Protein AF-A0A6I3B712-F1 (afdb_monomer)

Nearest PDB structures (foldseek):
  2bs2-assembly1_A  TM=8.534E-01  e=8.040E+00  Wolinella succinogenes

pLDDT: mean 95.36, std 3.67, range [77.31, 98.19]

Structure (mmCIF, N/CA/C/O backbone):
data_AF-A0A6I3B712-F1
#
_entry.id   AF-A0A6I3B712-F1
#
loop_
_atom_site.group_PDB
_atom_site.id
_atom_site.type_symbol
_atom_site.label_atom_id
_atom_site.label_alt_id
_atom_site.label_comp_id
_atom_site.label_asym_id
_atom_site.label_entity_id
_atom_site.label_seq_id
_atom_site.pdbx_PDB_ins_code
_atom_site.Cartn_x
_atom_site.Cartn_y
_atom_site.Cartn_z
_atom_site.occupancy
_atom_site.B_iso_or_equiv
_atom_site.auth_seq_id
_atom_site.auth_comp_id
_atom_site.auth_asym_id
_atom_site.auth_atom_id
_atom_site.pdbx_PDB_model_num
ATOM 1 N N . ILE A 1 1 ? -0.605 -7.516 -5.979 1.00 89.25 1 ILE A N 1
ATOM 2 C CA . ILE A 1 1 ? 0.701 -6.955 -6.417 1.00 89.25 1 ILE A CA 1
ATOM 3 C C . ILE A 1 1 ? 0.856 -7.093 -7.922 1.00 89.25 1 ILE A C 1
ATOM 5 O O . ILE A 1 1 ? 0.872 -8.214 -8.426 1.00 89.25 1 ILE A O 1
ATOM 9 N N . PHE A 1 2 ? 0.997 -5.970 -8.627 1.00 93.25 2 PHE A N 1
ATOM 10 C CA . PHE A 1 2 ? 1.234 -5.936 -10.069 1.00 93.25 2 PHE A CA 1
ATOM 11 C C . PHE A 1 2 ? 2.651 -5.443 -10.354 1.00 93.25 2 PHE A C 1
ATOM 13 O O . PHE A 1 2 ? 2.901 -4.248 -10.406 1.00 93.25 2 PHE A O 1
ATOM 20 N N . ARG A 1 3 ? 3.587 -6.377 -10.560 1.00 93.00 3 ARG A N 1
ATOM 21 C CA . ARG A 1 3 ? 5.022 -6.058 -10.631 1.00 93.00 3 ARG A CA 1
ATOM 22 C C . ARG A 1 3 ? 5.377 -4.989 -11.669 1.00 93.00 3 ARG A C 1
ATOM 24 O O . ARG A 1 3 ? 6.149 -4.103 -11.346 1.00 93.00 3 ARG A O 1
ATOM 31 N N . LEU A 1 4 ? 4.898 -5.106 -12.910 1.00 96.75 4 LEU A N 1
ATOM 32 C CA . LEU A 1 4 ? 5.292 -4.169 -13.973 1.00 96.75 4 LEU A CA 1
ATOM 33 C C . LEU A 1 4 ? 4.752 -2.750 -13.717 1.00 96.75 4 LEU A C 1
ATOM 35 O O . LEU A 1 4 ? 5.578 -1.850 -13.678 1.00 96.75 4 LEU A O 1
ATOM 39 N N . PRO A 1 5 ? 3.455 -2.554 -13.407 1.00 96.00 5 PRO A N 1
ATOM 40 C CA . PRO A 1 5 ? 2.949 -1.246 -12.989 1.00 96.00 5 PRO A CA 1
ATOM 41 C C . PRO A 1 5 ? 3.674 -0.654 -11.777 1.00 96.00 5 PRO A C 1
ATOM 43 O O . PRO A 1 5 ? 4.048 0.507 -11.808 1.00 96.00 5 PRO A O 1
ATOM 46 N N . THR A 1 6 ? 3.937 -1.442 -10.727 1.00 95.88 6 THR A N 1
ATOM 47 C CA . THR A 1 6 ? 4.685 -0.955 -9.554 1.00 95.88 6 THR A CA 1
ATOM 48 C C . THR A 1 6 ? 6.090 -0.481 -9.944 1.00 95.88 6 THR A C 1
ATOM 50 O O . THR A 1 6 ? 6.520 0.572 -9.501 1.00 95.88 6 THR A O 1
ATOM 53 N N . LEU A 1 7 ? 6.795 -1.208 -10.818 1.00 97.19 7 LEU A N 1
ATOM 54 C CA . LEU A 1 7 ? 8.114 -0.781 -11.302 1.00 97.19 7 LEU A CA 1
ATOM 55 C C . LEU A 1 7 ? 8.056 0.443 -12.228 1.00 97.19 7 LEU A C 1
ATOM 57 O O . LEU A 1 7 ? 9.033 1.173 -12.304 1.00 97.19 7 LEU A O 1
ATOM 61 N N . GLU A 1 8 ? 6.956 0.650 -12.951 1.00 97.38 8 GLU A N 1
ATOM 62 C CA . GLU A 1 8 ? 6.753 1.831 -13.801 1.00 97.38 8 GLU A CA 1
ATOM 63 C C . GLU A 1 8 ? 6.439 3.099 -12.991 1.00 97.38 8 GLU A C 1
ATOM 65 O O . GLU A 1 8 ? 6.642 4.199 -13.498 1.00 97.38 8 GLU A O 1
ATOM 70 N N . MET A 1 9 ? 5.948 2.955 -11.755 1.00 95.19 9 MET A N 1
ATOM 71 C CA . MET A 1 9 ? 5.579 4.066 -10.867 1.00 95.19 9 MET A CA 1
ATOM 72 C C . MET A 1 9 ? 6.688 4.486 -9.890 1.00 95.19 9 MET A C 1
ATOM 74 O O . MET A 1 9 ? 6.532 5.508 -9.230 1.00 95.19 9 MET A O 1
ATOM 78 N N . CYS A 1 10 ? 7.777 3.719 -9.781 1.00 97.88 10 CYS A N 1
ATOM 79 C CA . CYS A 1 10 ? 8.845 3.944 -8.805 1.00 97.88 10 CYS A CA 1
ATOM 80 C C . CYS A 1 10 ? 10.196 4.198 -9.489 1.00 97.88 10 CYS A C 1
ATOM 82 O O . CYS A 1 10 ? 10.581 3.477 -10.410 1.00 97.88 10 CYS A O 1
ATOM 84 N N . ASP A 1 11 ? 10.961 5.152 -8.964 1.00 97.56 11 ASP A N 1
ATOM 85 C CA . ASP A 1 11 ? 12.275 5.558 -9.475 1.00 97.56 11 ASP A CA 1
ATOM 86 C C . ASP A 1 11 ? 13.447 4.908 -8.711 1.00 97.56 11 ASP A C 1
ATOM 88 O O . ASP A 1 11 ? 14.611 5.015 -9.117 1.00 97.56 11 ASP A O 1
ATOM 92 N N . SER A 1 12 ? 13.167 4.200 -7.611 1.00 98.12 12 SER A N 1
ATOM 93 C CA . SER A 1 12 ? 14.173 3.533 -6.775 1.00 98.12 12 SER A CA 1
ATOM 94 C C . SER A 1 12 ? 13.697 2.192 -6.208 1.00 98.12 12 SER A C 1
ATOM 96 O O . SER A 1 12 ? 12.506 1.889 -6.161 1.00 98.12 12 SER A O 1
ATOM 98 N N . ILE A 1 13 ? 14.644 1.352 -5.771 1.00 97.62 13 ILE A N 1
ATOM 99 C CA . ILE A 1 13 ? 14.319 0.070 -5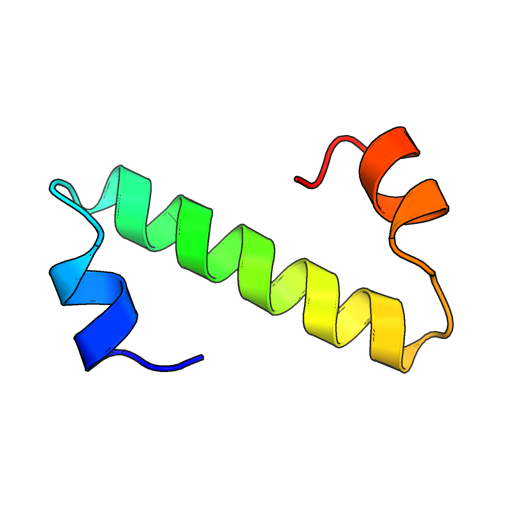.122 1.00 97.62 13 ILE A CA 1
ATOM 100 C C . ILE A 1 13 ? 13.595 0.321 -3.796 1.00 97.62 13 ILE A C 1
ATOM 102 O O . ILE A 1 13 ? 12.691 -0.430 -3.437 1.00 97.62 13 ILE A O 1
ATOM 106 N N . GLU A 1 14 ? 13.988 1.371 -3.084 1.00 98.19 14 GLU A N 1
ATOM 107 C CA . GLU A 1 14 ? 13.385 1.809 -1.834 1.00 98.19 14 GLU A CA 1
ATOM 108 C C . GLU A 1 14 ? 11.897 2.136 -2.025 1.00 98.19 14 GLU A C 1
ATOM 110 O O . GLU A 1 14 ? 11.063 1.591 -1.305 1.00 98.19 14 GLU A O 1
ATOM 115 N N . GLU A 1 15 ? 11.550 2.902 -3.062 1.00 97.69 15 GLU A N 1
ATOM 116 C CA . GLU A 1 15 ? 10.152 3.196 -3.411 1.00 97.69 15 GLU A CA 1
ATOM 117 C C . GLU A 1 15 ? 9.362 1.934 -3.770 1.00 97.69 15 GLU A C 1
ATOM 119 O O . GLU A 1 15 ? 8.243 1.752 -3.298 1.00 97.69 15 GLU A O 1
ATOM 124 N N . VAL A 1 16 ? 9.952 1.009 -4.536 1.00 97.88 16 VAL A N 1
ATOM 125 C CA . VAL A 1 16 ? 9.295 -0.267 -4.872 1.00 97.88 16 VAL A CA 1
ATOM 126 C C . VAL A 1 16 ? 8.995 -1.082 -3.613 1.00 97.88 16 VAL A C 1
ATOM 128 O O . VAL A 1 16 ? 7.944 -1.717 -3.514 1.00 97.88 16 VAL A O 1
ATOM 131 N N . ILE A 1 17 ? 9.924 -1.106 -2.654 1.00 97.50 17 ILE A N 1
ATOM 132 C CA . ILE A 1 17 ? 9.741 -1.813 -1.384 1.00 97.50 17 ILE A CA 1
ATOM 133 C C . ILE A 1 17 ? 8.595 -1.186 -0.587 1.00 97.50 17 ILE A C 1
ATOM 135 O O . ILE A 1 17 ? 7.785 -1.924 -0.019 1.00 97.50 17 ILE A O 1
ATOM 139 N N . ASP A 1 18 ? 8.527 0.141 -0.543 1.00 96.50 18 ASP A N 1
ATOM 140 C CA . ASP A 1 18 ? 7.493 0.869 0.185 1.00 96.50 18 ASP A CA 1
ATOM 141 C C . ASP A 1 18 ? 6.115 0.670 -0.462 1.00 96.50 18 ASP A C 1
ATOM 143 O O . ASP A 1 18 ? 5.183 0.259 0.229 1.00 96.50 18 ASP A O 1
ATOM 147 N N . GLU A 1 19 ? 6.011 0.792 -1.785 1.00 97.00 19 GLU A N 1
ATOM 148 C CA . GLU A 1 19 ? 4.774 0.569 -2.547 1.00 97.00 19 GLU A CA 1
ATOM 149 C C . GLU A 1 19 ? 4.242 -0.866 -2.381 1.00 97.00 19 GLU A C 1
ATOM 151 O O . GLU A 1 19 ? 3.052 -1.111 -2.150 1.00 97.00 19 GLU A O 1
ATOM 156 N N . VAL A 1 20 ? 5.141 -1.856 -2.434 1.00 96.75 20 VAL A N 1
ATOM 157 C CA . VAL A 1 20 ? 4.784 -3.258 -2.185 1.00 96.75 20 VAL A CA 1
ATOM 158 C C . VAL A 1 20 ? 4.324 -3.451 -0.742 1.00 96.75 20 VAL A C 1
ATOM 160 O O . VAL A 1 20 ? 3.353 -4.176 -0.516 1.00 96.75 20 VAL A O 1
ATOM 163 N N . ARG A 1 21 ? 4.984 -2.819 0.238 1.00 96.56 21 ARG A N 1
ATOM 164 C CA . ARG A 1 21 ? 4.583 -2.901 1.650 1.00 96.56 21 ARG A CA 1
ATOM 165 C C . ARG A 1 21 ? 3.185 -2.326 1.849 1.00 96.56 21 ARG A C 1
ATOM 167 O O . ARG A 1 21 ? 2.361 -3.004 2.459 1.00 96.56 21 ARG A O 1
ATOM 174 N N . ILE A 1 22 ? 2.928 -1.133 1.317 1.00 95.56 22 ILE A N 1
ATOM 175 C CA . ILE A 1 22 ? 1.628 -0.456 1.372 1.00 95.56 22 ILE A CA 1
ATOM 176 C C . ILE A 1 22 ? 0.561 -1.378 0.787 1.00 95.56 22 ILE A C 1
ATOM 178 O O . ILE A 1 22 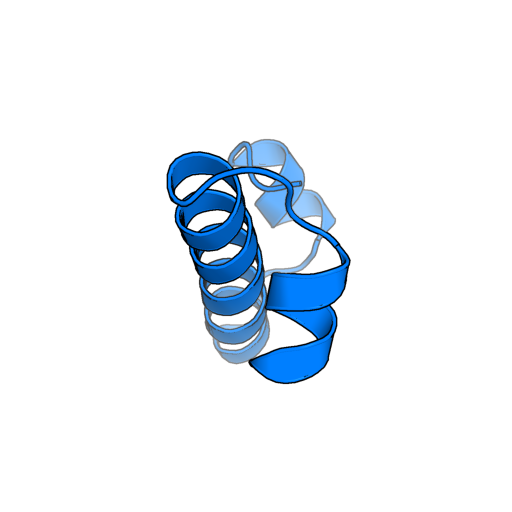? -0.380 -1.743 1.490 1.00 95.56 22 ILE A O 1
ATOM 182 N N . THR A 1 23 ? 0.753 -1.861 -0.443 1.00 96.25 23 THR A N 1
ATOM 183 C CA . THR A 1 23 ? -0.235 -2.725 -1.102 1.00 96.25 23 THR A CA 1
ATOM 184 C C . THR A 1 23 ? -0.496 -4.012 -0.309 1.00 96.25 23 THR A C 1
ATOM 186 O O . THR A 1 23 ? -1.642 -4.410 -0.130 1.00 96.25 23 THR A O 1
ATOM 189 N N . VAL A 1 24 ? 0.546 -4.691 0.187 1.00 97.06 24 VAL A N 1
ATOM 190 C CA . VAL A 1 24 ? 0.370 -5.941 0.951 1.00 97.06 24 VAL A CA 1
ATOM 191 C C . VAL A 1 24 ? -0.373 -5.698 2.263 1.00 97.06 24 VAL A C 1
ATOM 193 O O . VAL A 1 24 ? -1.225 -6.507 2.631 1.00 97.06 24 VAL A O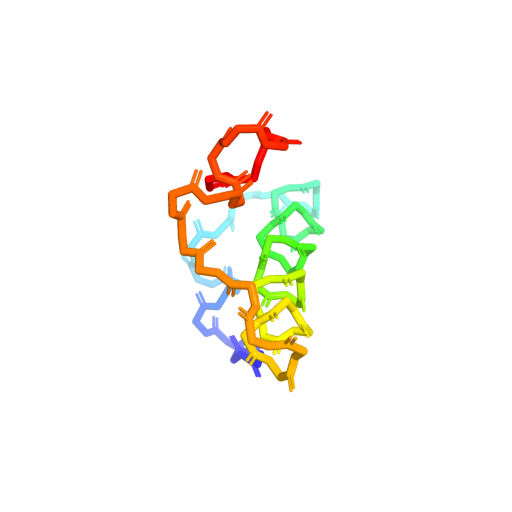 1
ATOM 196 N N . VAL A 1 25 ? -0.062 -4.613 2.976 1.00 96.75 25 VAL A N 1
ATOM 197 C CA . VAL A 1 25 ? -0.732 -4.297 4.242 1.00 96.75 25 VAL A CA 1
ATOM 198 C C . VAL A 1 25 ? -2.209 -3.998 4.017 1.00 96.75 25 VAL A C 1
ATOM 200 O O . VAL A 1 25 ? -3.021 -4.549 4.757 1.00 96.75 25 VAL A O 1
ATOM 203 N N . HIS A 1 26 ? -2.563 -3.236 2.979 1.00 96.50 26 HIS A N 1
ATOM 204 C CA . HIS A 1 26 ? -3.960 -2.971 2.624 1.00 96.50 26 HIS A CA 1
ATOM 205 C C . HIS A 1 26 ? -4.738 -4.269 2.365 1.00 96.50 26 HIS A C 1
ATOM 207 O O . HIS A 1 26 ? -5.762 -4.519 2.996 1.00 96.50 26 HIS A O 1
ATOM 213 N N . GLU A 1 27 ? -4.205 -5.156 1.522 1.00 97.12 27 GLU A N 1
ATOM 214 C CA . GLU A 1 27 ? -4.865 -6.425 1.183 1.00 97.12 27 GLU A CA 1
ATOM 215 C C . GLU A 1 27 ? -5.052 -7.340 2.409 1.00 97.12 27 GLU A C 1
ATOM 217 O O . GLU A 1 27 ? -6.104 -7.958 2.586 1.00 97.12 27 GLU A O 1
ATOM 222 N N . ILE A 1 28 ? -4.046 -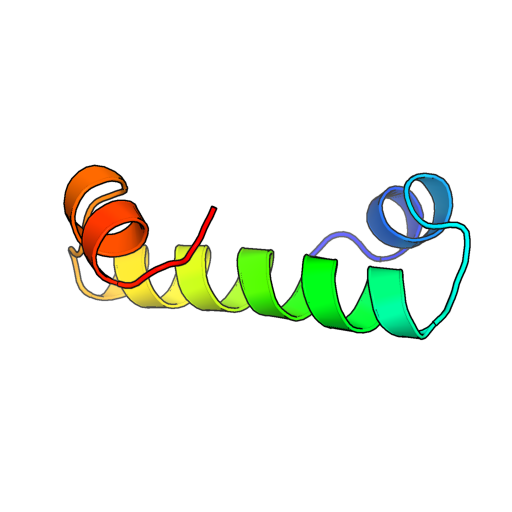7.421 3.290 1.00 97.12 28 ILE A N 1
ATOM 223 C CA . ILE A 1 28 ? -4.133 -8.208 4.530 1.00 97.12 28 ILE A CA 1
ATOM 224 C C . ILE A 1 28 ? -5.137 -7.580 5.502 1.00 97.12 28 ILE A C 1
ATOM 226 O O . ILE A 1 28 ? -5.939 -8.293 6.103 1.00 97.12 28 ILE A O 1
ATOM 230 N N . ALA A 1 29 ? -5.104 -6.262 5.673 1.00 97.00 29 ALA A N 1
ATOM 231 C CA . ALA A 1 29 ? -6.004 -5.543 6.564 1.00 97.00 29 ALA A CA 1
ATOM 232 C C . ALA A 1 29 ? -7.465 -5.715 6.132 1.00 97.00 29 ALA A C 1
ATOM 234 O O . ALA A 1 29 ? -8.298 -6.133 6.941 1.00 97.00 29 ALA A O 1
ATOM 235 N N . HIS A 1 30 ? -7.755 -5.521 4.844 1.00 96.81 30 HIS A N 1
ATOM 236 C CA . HIS A 1 30 ? -9.089 -5.731 4.282 1.00 96.81 30 HIS A CA 1
ATOM 237 C C . HIS A 1 30 ? -9.543 -7.187 4.424 1.00 96.81 30 HIS A C 1
ATOM 239 O O . HIS A 1 30 ? -10.697 -7.438 4.771 1.00 96.81 30 HIS A O 1
ATOM 245 N N . HIS A 1 31 ? -8.641 -8.163 4.256 1.00 97.50 31 HIS A N 1
ATOM 246 C CA . HIS A 1 31 ? -8.945 -9.577 4.509 1.00 97.50 31 HIS A CA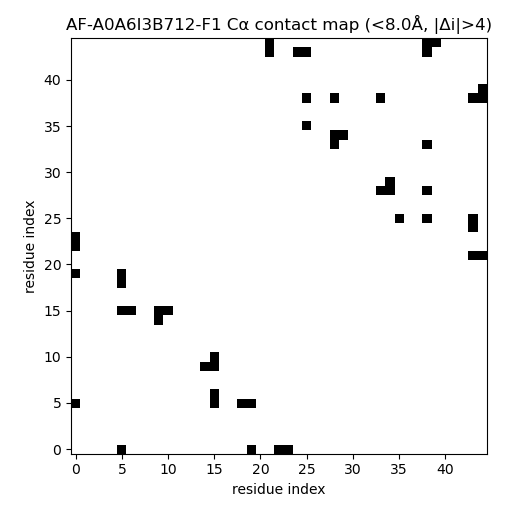 1
ATOM 247 C C . HIS A 1 31 ? -9.411 -9.842 5.953 1.00 97.50 31 HIS A C 1
ATOM 249 O O . HIS A 1 31 ? -10.252 -10.714 6.180 1.00 97.50 31 HIS A O 1
ATOM 255 N N . PHE A 1 32 ? -8.907 -9.074 6.923 1.00 97.94 32 PHE A N 1
ATOM 256 C CA . PHE A 1 32 ? -9.316 -9.135 8.330 1.00 97.94 32 PHE A CA 1
ATOM 257 C C . PHE A 1 32 ? -10.437 -8.151 8.705 1.00 97.94 32 PHE A C 1
ATOM 259 O O . PHE A 1 32 ? -10.791 -8.058 9.881 1.00 97.94 32 PHE A O 1
ATOM 266 N N . GLY A 1 33 ? -11.030 -7.454 7.731 1.00 97.06 33 GLY A N 1
ATOM 267 C CA . GLY A 1 33 ? -12.133 -6.517 7.956 1.00 97.06 33 GLY A CA 1
ATOM 268 C C . GLY A 1 33 ? -11.713 -5.187 8.585 1.00 97.06 33 GLY A C 1
ATOM 269 O O . GLY A 1 33 ? -12.539 -4.529 9.211 1.00 97.06 33 GLY A O 1
ATOM 270 N N . ILE A 1 34 ? -10.442 -4.811 8.452 1.00 97.44 34 ILE A N 1
ATOM 271 C CA . ILE A 1 34 ? -9.937 -3.481 8.803 1.00 97.44 34 ILE A CA 1
ATOM 272 C C . ILE A 1 34 ? -10.157 -2.578 7.588 1.00 97.44 34 ILE A C 1
ATOM 274 O O . ILE A 1 34 ? -9.804 -2.970 6.479 1.00 97.44 34 ILE A O 1
ATOM 278 N N . ASP A 1 35 ? -10.750 -1.406 7.791 1.00 96.12 35 ASP A N 1
ATOM 279 C CA . ASP A 1 35 ? -11.021 -0.426 6.737 1.00 96.12 35 ASP A CA 1
ATOM 280 C C . ASP A 1 35 ? -9.883 0.597 6.568 1.00 96.12 35 ASP A C 1
ATOM 282 O O . ASP A 1 35 ? -8.919 0.634 7.339 1.00 96.12 35 ASP A O 1
ATOM 286 N N . ASP A 1 36 ? -9.998 1.426 5.528 1.00 95.19 36 ASP A N 1
ATOM 287 C CA . ASP A 1 36 ? -8.999 2.447 5.193 1.00 95.19 36 ASP A CA 1
ATOM 288 C C . ASP A 1 36 ? -8.891 3.532 6.274 1.00 95.19 36 ASP A C 1
ATOM 290 O O . ASP A 1 36 ? -7.798 4.025 6.541 1.00 95.19 36 ASP A O 1
ATOM 294 N N . GLU A 1 37 ? -9.995 3.871 6.951 1.00 96.25 37 GLU A N 1
ATOM 295 C CA . GLU A 1 37 ? -9.982 4.830 8.065 1.00 96.25 37 GLU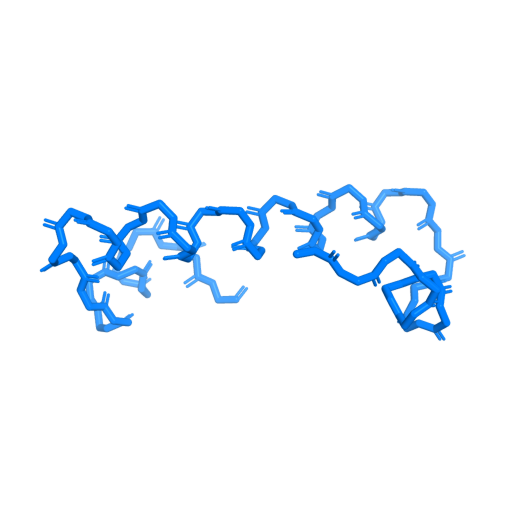 A CA 1
ATOM 296 C C . GLU A 1 37 ? -9.086 4.313 9.195 1.00 96.25 37 GLU A C 1
ATOM 298 O O . GLU A 1 37 ? -8.205 5.024 9.686 1.00 96.25 37 GLU A O 1
ATOM 303 N N . ARG A 1 38 ? -9.224 3.032 9.548 1.00 93.81 38 ARG A N 1
ATOM 304 C CA . ARG A 1 38 ? -8.373 2.406 10.555 1.00 93.81 38 ARG A CA 1
ATOM 305 C C . ARG A 1 38 ? -6.925 2.229 10.091 1.00 93.81 38 ARG A C 1
ATOM 307 O O . ARG A 1 38 ? -6.021 2.289 10.923 1.00 93.81 38 ARG A O 1
ATOM 314 N N . LEU A 1 39 ? -6.674 2.001 8.804 1.00 94.75 39 LEU A N 1
ATOM 315 C CA . LEU A 1 39 ? -5.313 1.948 8.250 1.00 94.75 39 LEU A CA 1
ATOM 316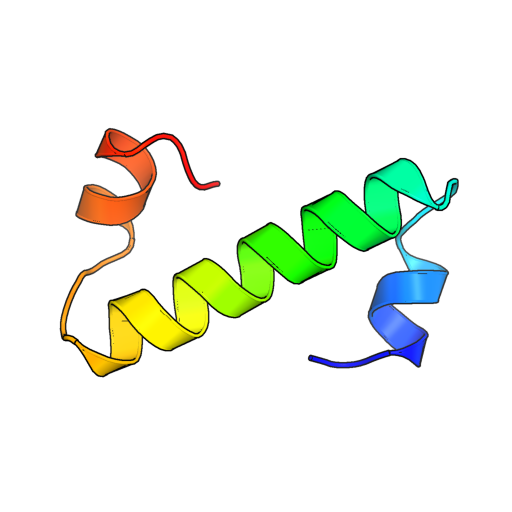 C C . LEU A 1 39 ? -4.614 3.309 8.299 1.00 94.75 39 LEU A C 1
ATOM 318 O O . LEU A 1 39 ? -3.452 3.377 8.711 1.00 94.75 39 LEU A O 1
ATOM 322 N N . HIS A 1 40 ? -5.342 4.382 7.994 1.00 92.69 40 HIS A N 1
ATOM 323 C CA . HIS A 1 40 ? -4.855 5.752 8.109 1.00 92.69 40 HIS A CA 1
ATOM 324 C C . HIS A 1 40 ? -4.442 6.076 9.553 1.00 92.69 40 HIS A C 1
ATOM 326 O O . HIS A 1 40 ? -3.343 6.576 9.798 1.00 92.69 40 HIS A O 1
ATOM 332 N N .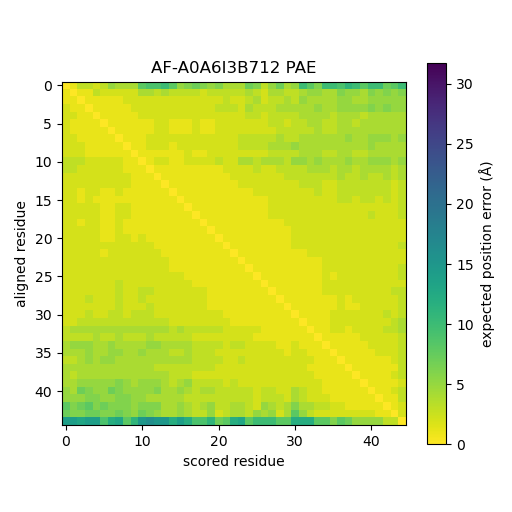 GLU A 1 41 ? -5.257 5.687 10.542 1.00 94.25 41 GLU A 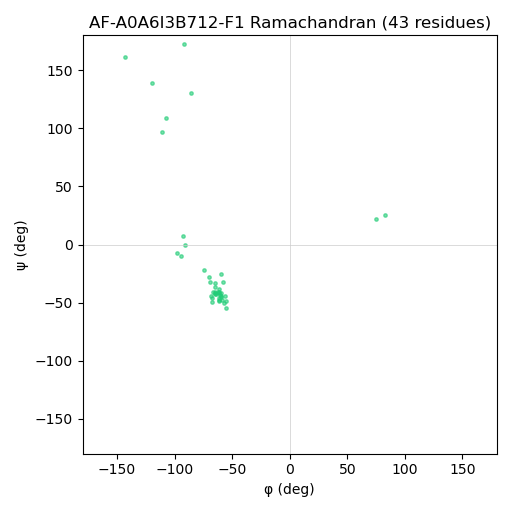N 1
ATOM 333 C CA . GLU A 1 41 ? -4.911 5.819 11.968 1.00 94.25 41 GLU A CA 1
ATOM 334 C C . GLU A 1 41 ? -3.637 5.048 12.366 1.00 94.25 41 GLU A C 1
ATOM 336 O O . GLU A 1 41 ? -2.976 5.396 13.349 1.00 94.25 41 GLU A O 1
ATOM 341 N N . LEU A 1 42 ? -3.296 3.986 11.630 1.00 90.56 42 LEU A N 1
ATOM 342 C CA . LEU A 1 42 ? -2.102 3.162 11.835 1.00 90.56 42 LEU A CA 1
ATOM 343 C C . LEU A 1 42 ? -0.889 3.644 11.020 1.00 90.56 42 LEU A C 1
ATOM 345 O O . LEU A 1 42 ? 0.188 3.057 11.154 1.00 90.56 42 LEU A O 1
ATOM 349 N N . GLY A 1 43 ? -1.041 4.710 10.226 1.00 89.94 43 GLY A N 1
ATOM 350 C CA . GLY A 1 43 ? 0.022 5.315 9.423 1.00 89.94 43 GLY A CA 1
ATOM 351 C C . GLY A 1 43 ? 0.281 4.622 8.085 1.00 89.94 43 GLY A C 1
ATOM 352 O O . GLY A 1 43 ? 1.404 4.692 7.588 1.00 89.94 43 GLY A O 1
ATOM 353 N N . TYR A 1 44 ? -0.718 3.933 7.531 1.00 87.25 44 TYR A N 1
ATOM 354 C CA . TYR A 1 44 ? -0.657 3.340 6.196 1.00 87.25 44 TYR A CA 1
ATOM 355 C C . TYR A 1 44 ? -1.544 4.148 5.241 1.00 87.25 44 TYR A C 1
ATOM 357 O O . TYR A 1 44 ? -2.766 4.093 5.357 1.00 87.25 44 TYR A O 1
ATOM 365 N N . GLU A 1 45 ? -0.904 4.881 4.326 1.00 77.31 45 GLU A N 1
ATOM 366 C CA . GLU A 1 45 ? -1.487 5.560 3.155 1.00 77.31 45 GLU A CA 1
ATOM 367 C C . GLU A 1 45 ? -0.680 5.216 1.903 1.00 77.31 45 GLU A C 1
ATOM 369 O O . GLU A 1 45 ? 0.553 5.029 2.048 1.00 77.31 45 GLU A O 1
#

Radius of gyration: 11.49 Å; Cα contacts (8 Å, |Δi|>4): 25; chains: 1; bounding box: 26×15×26 Å

Foldseek 3Di:
DDVVVLVVVDPDPVSSVLVVVLVVCQVVCVVVVHDPVNCVVVVRD

Secondary structure (DSSP, 8-state):
--HHHHHHH-SSHHHHHHHHHHHHHHHHHHHTT--HHHHHHTT--

Mean predicted aligned error: 2.53 Å

Solvent-accessible surface area (backbone atoms only — not comparable to full-atom values): 2766 Å² total; per-residue (Å²): 139,60,68,68,65,49,58,73,75,35,95,45,72,67,50,42,53,51,55,50,50,49,54,52,50,51,57,54,36,48,74,72,71,46,51,69,71,62,34,46,79,71,74,52,125

Sequence (45 aa):
IFRLPTLEMCDSIEEVIDEVRITVVHEIAHHFGIDDERLHELGYE